Protein AF-A0AAD1EIB5-F1 (afdb_monomer)

Sequence (66 aa):
MRSFADRIAKLEASRGAGARTRRIVQYVLDCAPSEREARLAAIETADPDAFHIVRVVVRPAERIAA

Secondary structure (DSSP, 8-state):
---HHHHHHHHHHTS-TT-----EEEEEEEE-GGGHHHHHHHHHHH-TTSEEEEEEEEPPP-----

Structure (mmCIF, N/CA/C/O backbone):
data_AF-A0AAD1EIB5-F1
#
_entry.id   AF-A0AAD1EIB5-F1
#
loop_
_atom_site.group_PDB
_atom_site.id
_atom_site.type_symbol
_atom_site.label_atom_id
_atom_site.label_alt_id
_atom_site.label_comp_id
_atom_site.label_asym_id
_atom_site.label_entity_id
_atom_site.label_seq_id
_atom_site.pdbx_PDB_ins_code
_atom_site.Cartn_x
_atom_site.Cartn_y
_atom_site.Cartn_z
_atom_site.occupancy
_atom_site.B_iso_or_equiv
_atom_site.auth_seq_id
_atom_site.auth_comp_id
_atom_site.auth_asym_id
_atom_site.auth_atom_id
_atom_site.pdbx_PDB_model_num
ATOM 1 N N . MET A 1 1 ? 14.625 -13.183 15.722 1.00 51.12 1 MET A N 1
ATOM 2 C CA . MET A 1 1 ? 13.770 -12.439 14.768 1.00 51.12 1 MET A CA 1
ATOM 3 C C . MET A 1 1 ? 12.460 -12.114 15.460 1.00 51.12 1 MET A C 1
ATOM 5 O O . MET A 1 1 ? 11.807 -13.034 15.929 1.00 51.12 1 MET A O 1
ATOM 9 N N . ARG A 1 2 ? 12.107 -10.836 15.612 1.00 56.66 2 ARG A N 1
ATOM 10 C CA . ARG A 1 2 ? 10.863 -10.444 16.290 1.00 56.66 2 ARG A CA 1
ATOM 11 C C . ARG A 1 2 ? 9.696 -10.640 15.320 1.00 56.66 2 ARG A C 1
ATOM 13 O O . ARG A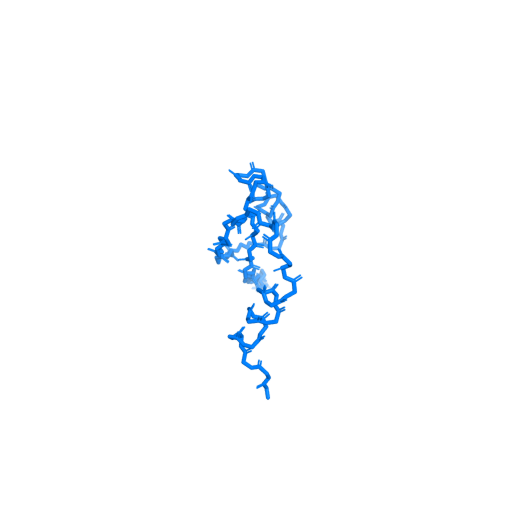 1 2 ? 9.760 -10.131 14.202 1.00 56.66 2 ARG A O 1
ATOM 20 N N . SER A 1 3 ? 8.705 -11.439 15.716 1.00 77.12 3 SER A N 1
ATOM 21 C CA . SER A 1 3 ? 7.576 -11.826 14.862 1.00 77.12 3 SER A CA 1
ATOM 22 C C . SER A 1 3 ? 6.785 -10.597 14.407 1.00 77.12 3 SER A C 1
ATOM 24 O O . SER A 1 3 ? 6.654 -9.614 15.134 1.00 77.12 3 SER A O 1
ATOM 26 N N . PHE A 1 4 ? 6.246 -10.636 13.192 1.00 66.06 4 PHE A N 1
ATOM 27 C CA . PHE A 1 4 ? 5.396 -9.574 12.648 1.00 66.06 4 PHE A CA 1
ATOM 28 C C . PHE A 1 4 ? 4.164 -9.307 13.531 1.00 66.06 4 PHE A C 1
ATOM 30 O O . PHE A 1 4 ? 3.786 -8.153 13.733 1.00 66.06 4 PHE A O 1
ATOM 37 N N . ALA A 1 5 ? 3.622 -10.361 14.147 1.00 73.19 5 ALA A N 1
ATOM 38 C CA . ALA A 1 5 ? 2.533 -10.270 15.116 1.00 73.19 5 ALA A CA 1
ATOM 39 C C . ALA A 1 5 ? 2.892 -9.380 16.320 1.00 73.19 5 ALA A C 1
ATOM 41 O O . ALA A 1 5 ? 2.070 -8.599 16.786 1.00 73.19 5 ALA A O 1
ATOM 42 N N . ASP A 1 6 ? 4.150 -9.428 16.760 1.00 76.25 6 ASP A N 1
ATOM 43 C CA . ASP A 1 6 ? 4.691 -8.642 17.874 1.00 76.25 6 ASP A CA 1
ATOM 44 C C . ASP A 1 6 ? 4.708 -7.135 17.548 1.00 76.25 6 ASP A C 1
ATOM 46 O O . ASP A 1 6 ? 4.431 -6.288 18.398 1.00 76.25 6 ASP A O 1
ATOM 50 N N . ARG A 1 7 ? 5.000 -6.781 16.285 1.00 75.19 7 ARG A N 1
ATOM 51 C CA . ARG A 1 7 ? 4.977 -5.382 15.819 1.00 75.19 7 ARG A CA 1
ATOM 52 C C . ARG A 1 7 ? 3.551 -4.850 15.725 1.00 75.19 7 ARG A C 1
ATOM 54 O O . ARG A 1 7 ? 3.329 -3.711 16.128 1.00 75.19 7 ARG A O 1
ATOM 61 N N . ILE A 1 8 ? 2.610 -5.663 15.239 1.00 73.81 8 ILE A N 1
ATOM 62 C CA . ILE A 1 8 ? 1.187 -5.298 15.203 1.00 73.81 8 ILE A CA 1
ATOM 63 C C . ILE A 1 8 ? 0.658 -5.112 16.625 1.00 73.81 8 ILE A C 1
ATOM 65 O O . ILE A 1 8 ? 0.119 -4.053 16.927 1.00 73.81 8 ILE A O 1
ATOM 69 N N . ALA A 1 9 ? 0.904 -6.064 17.527 1.00 69.56 9 ALA A N 1
ATOM 70 C CA . ALA A 1 9 ? 0.464 -5.972 18.918 1.00 69.56 9 ALA A CA 1
ATOM 71 C C . ALA A 1 9 ? 1.014 -4.724 19.628 1.00 69.56 9 ALA A C 1
ATOM 73 O O . ALA A 1 9 ? 0.290 -4.068 20.372 1.00 69.56 9 ALA A O 1
ATOM 74 N N . LYS A 1 10 ? 2.271 -4.342 19.361 1.00 73.75 10 LYS A N 1
ATOM 75 C CA . LYS A 1 10 ? 2.858 -3.115 19.918 1.00 73.75 10 LYS A CA 1
ATOM 76 C C . LYS A 1 10 ? 2.213 -1.841 19.361 1.00 73.75 10 LYS A C 1
ATOM 78 O O . LYS A 1 10 ? 2.055 -0.873 20.103 1.00 73.75 10 LYS A O 1
ATOM 83 N N . LEU A 1 11 ? 1.856 -1.824 18.077 1.00 68.19 11 LEU A N 1
ATOM 84 C CA . LEU A 1 11 ? 1.169 -0.690 17.450 1.00 68.19 11 LEU A CA 1
ATOM 85 C C . LEU A 1 11 ? -0.267 -0.544 17.970 1.00 68.19 11 LEU A C 1
ATOM 87 O O . LEU A 1 11 ? -0.681 0.571 18.280 1.00 68.19 11 LEU A O 1
ATOM 91 N N . GLU A 1 12 ? -0.978 -1.658 18.136 1.00 66.00 12 GLU A N 1
ATOM 92 C CA . GLU A 1 12 ? -2.321 -1.703 18.728 1.00 66.00 12 GLU A CA 1
ATOM 93 C C . GLU A 1 12 ? -2.300 -1.271 20.200 1.00 66.00 12 GLU A C 1
ATOM 95 O O . GLU A 1 12 ? -3.057 -0.393 20.596 1.00 66.00 12 GLU A O 1
ATOM 100 N N . ALA A 1 13 ? -1.365 -1.791 21.005 1.00 67.12 13 ALA A N 1
ATOM 101 C CA . ALA A 1 13 ? -1.221 -1.414 22.415 1.00 67.12 13 ALA A CA 1
ATOM 102 C C . ALA A 1 13 ? -0.827 0.061 22.622 1.00 67.12 13 ALA A C 1
ATOM 1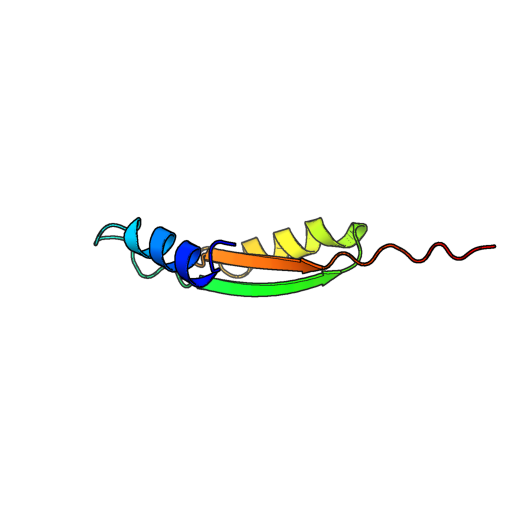04 O O . ALA A 1 13 ? -1.083 0.625 23.683 1.00 67.12 13 ALA A O 1
ATOM 105 N N . SER A 1 14 ? -0.209 0.696 21.620 1.00 65.38 14 SER A N 1
ATOM 106 C CA . SER A 1 14 ? 0.139 2.124 21.666 1.00 65.38 14 SER A CA 1
ATOM 107 C C . SER A 1 14 ? -1.031 3.037 21.267 1.00 65.38 14 SER A C 1
ATOM 109 O O . SER A 1 14 ? -0.938 4.254 21.437 1.00 65.38 14 SER A O 1
ATOM 111 N N . ARG A 1 15 ? -2.141 2.489 20.747 1.00 57.75 15 ARG A N 1
ATOM 112 C CA . ARG A 1 15 ? -3.370 3.249 20.481 1.00 57.75 15 ARG A CA 1
ATOM 113 C C . ARG A 1 15 ? -4.195 3.332 21.766 1.00 57.75 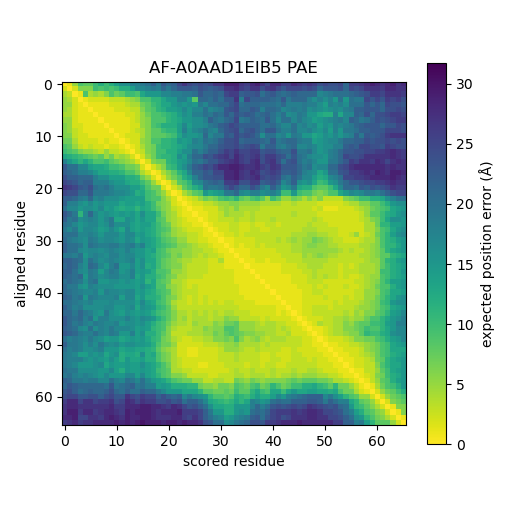15 ARG A C 1
ATOM 115 O O . ARG A 1 15 ? -4.897 2.399 22.135 1.00 57.75 15 ARG A O 1
ATOM 122 N N . GLY A 1 16 ? -4.119 4.470 22.455 1.00 48.34 16 GLY A N 1
ATOM 123 C CA . GLY A 1 16 ? -4.997 4.772 23.589 1.00 48.34 16 GLY A CA 1
ATOM 124 C C . GLY A 1 16 ? -6.488 4.716 23.214 1.00 48.34 16 GLY A C 1
ATOM 125 O O . GLY A 1 16 ? -6.856 4.919 22.055 1.00 48.34 16 GLY A O 1
ATOM 126 N N . ALA A 1 17 ? -7.341 4.484 24.217 1.00 49.91 17 ALA A N 1
ATOM 127 C CA . ALA A 1 17 ? -8.771 4.139 24.140 1.00 49.91 17 ALA A CA 1
ATOM 128 C C . ALA A 1 17 ? -9.723 5.141 23.428 1.00 49.91 17 ALA A C 1
ATOM 130 O O . ALA A 1 17 ? -10.938 4.985 23.499 1.00 49.91 17 ALA A O 1
ATOM 131 N N . GLY A 1 18 ? -9.201 6.157 22.734 1.00 49.53 18 GLY A N 1
ATOM 132 C CA . GLY A 1 18 ? -9.961 7.115 21.919 1.00 49.53 18 GLY A CA 1
ATOM 133 C C . GLY A 1 18 ? -9.701 7.025 20.410 1.00 49.53 18 GLY A C 1
ATOM 134 O O . GLY A 1 18 ? -10.330 7.746 19.635 1.00 49.53 18 GLY A O 1
ATOM 135 N N . ALA A 1 19 ? -8.784 6.165 19.958 1.00 52.72 19 ALA A N 1
ATOM 136 C CA . ALA A 1 19 ? -8.536 5.982 18.534 1.00 52.72 19 ALA A CA 1
ATOM 137 C C . ALA A 1 19 ? -9.680 5.164 17.926 1.00 52.72 19 ALA A C 1
ATOM 139 O O . ALA A 1 19 ? -9.677 3.935 18.002 1.00 52.72 19 ALA A O 1
ATOM 140 N N . ARG A 1 20 ? -10.653 5.850 17.300 1.00 54.66 20 ARG A N 1
ATOM 141 C CA . ARG A 1 20 ? -11.543 5.241 16.298 1.00 54.66 20 ARG A CA 1
ATOM 142 C C . ARG A 1 20 ? -10.714 4.256 15.484 1.00 54.66 20 ARG A C 1
ATOM 144 O O . ARG A 1 20 ? -9.622 4.618 15.047 1.00 54.66 20 ARG A O 1
ATOM 151 N N . THR A 1 21 ? -11.208 3.033 15.354 1.00 56.44 21 THR A N 1
ATOM 152 C CA . THR A 1 21 ? -10.628 1.895 14.635 1.00 56.44 21 THR A CA 1
ATOM 153 C C . THR A 1 21 ? -10.186 2.299 13.224 1.00 56.44 21 THR A C 1
ATOM 155 O O . THR A 1 21 ? -10.868 2.025 12.244 1.00 56.44 21 THR A O 1
ATOM 158 N N . ARG A 1 22 ? -9.040 2.981 13.098 1.00 62.38 22 ARG A N 1
ATOM 159 C CA . ARG A 1 22 ? -8.422 3.291 11.808 1.00 62.38 22 ARG A CA 1
ATOM 160 C C . ARG A 1 22 ? -8.097 1.949 11.187 1.00 62.38 22 ARG A C 1
ATOM 162 O O . ARG A 1 22 ? -7.261 1.217 11.732 1.00 62.38 22 ARG A O 1
ATOM 169 N N . ARG A 1 23 ? -8.830 1.628 10.124 1.00 72.56 23 ARG A N 1
ATOM 170 C CA . ARG A 1 23 ? -8.828 0.343 9.432 1.00 72.56 23 ARG A CA 1
ATOM 171 C C . ARG A 1 23 ? -7.409 0.067 8.947 1.00 72.56 23 ARG A C 1
ATOM 173 O O . ARG A 1 23 ? -6.812 0.914 8.298 1.00 72.56 23 ARG A O 1
ATOM 180 N N . ILE A 1 24 ? -6.836 -1.077 9.305 1.00 82.00 24 ILE A N 1
ATOM 181 C CA . ILE A 1 24 ? -5.513 -1.456 8.802 1.00 82.00 24 ILE A CA 1
ATOM 182 C C . ILE A 1 24 ? -5.720 -2.225 7.504 1.00 82.00 24 ILE A C 1
ATOM 184 O O . ILE A 1 24 ? -6.406 -3.249 7.499 1.00 82.00 24 ILE A O 1
ATOM 188 N N . VAL A 1 25 ? -5.128 -1.736 6.418 1.00 83.94 25 VAL A N 1
ATOM 189 C CA . VAL A 1 25 ? -5.217 -2.359 5.094 1.00 83.94 25 VAL A CA 1
ATOM 190 C C . VAL A 1 25 ? -3.818 -2.765 4.653 1.00 83.94 25 VAL A C 1
ATOM 192 O O . VAL A 1 25 ? -2.855 -2.014 4.807 1.00 83.94 25 VAL A O 1
ATOM 195 N N . GLN A 1 26 ? -3.691 -3.992 4.154 1.00 87.19 26 GLN A N 1
ATOM 196 C CA . GLN A 1 26 ? -2.413 -4.564 3.746 1.00 87.19 26 GLN A CA 1
ATOM 197 C C . GLN A 1 26 ? -2.380 -4.733 2.233 1.00 87.19 26 GLN A C 1
ATOM 199 O O . GLN A 1 26 ? -3.289 -5.328 1.656 1.00 87.19 26 GLN A O 1
ATOM 204 N N . TYR A 1 27 ? -1.305 -4.255 1.612 1.00 86.19 27 TYR A N 1
ATOM 205 C CA . TYR A 1 27 ? -1.068 -4.392 0.180 1.00 86.19 27 TYR A CA 1
ATOM 206 C C . TYR A 1 27 ? 0.247 -5.116 -0.073 1.00 86.19 27 TYR A C 1
ATOM 208 O O . TYR A 1 27 ? 1.247 -4.895 0.615 1.00 86.19 27 TYR A O 1
ATOM 216 N N . VAL A 1 28 ? 0.260 -5.941 -1.115 1.00 89.00 28 VAL A N 1
ATOM 217 C CA . VAL A 1 28 ? 1.494 -6.411 -1.742 1.00 89.00 28 VAL A CA 1
ATOM 218 C C . VAL A 1 28 ? 1.607 -5.681 -3.070 1.00 89.00 28 VAL A C 1
ATOM 220 O O . VAL A 1 28 ? 0.765 -5.857 -3.947 1.00 89.00 28 VAL A O 1
ATOM 223 N N . LEU A 1 29 ? 2.616 -4.824 -3.186 1.00 88.25 29 LEU A N 1
ATOM 224 C CA . LEU A 1 29 ? 2.886 -4.048 -4.386 1.00 88.25 29 LEU A CA 1
ATOM 225 C C . LEU A 1 29 ? 4.088 -4.661 -5.101 1.00 88.25 29 LEU A C 1
ATOM 227 O O . LEU A 1 29 ? 5.214 -4.535 -4.632 1.00 88.25 29 LEU A O 1
ATOM 231 N N . ASP A 1 30 ? 3.838 -5.321 -6.223 1.00 87.50 30 ASP A N 1
ATOM 232 C CA . ASP A 1 30 ? 4.868 -5.820 -7.134 1.00 87.50 30 ASP A CA 1
ATOM 233 C C . ASP A 1 30 ? 4.912 -4.887 -8.346 1.00 87.50 30 ASP A C 1
ATOM 235 O O . ASP A 1 30 ? 3.927 -4.777 -9.082 1.00 87.50 30 ASP A O 1
ATOM 239 N N . CYS A 1 31 ? 5.996 -4.126 -8.490 1.00 83.94 31 CYS A N 1
ATOM 240 C CA . CYS A 1 31 ? 6.128 -3.131 -9.552 1.00 83.94 31 CYS A CA 1
ATOM 241 C C . CYS A 1 31 ? 7.593 -2.873 -9.919 1.00 83.94 31 CYS A C 1
ATOM 243 O O . CYS A 1 31 ? 8.516 -3.178 -9.153 1.00 83.94 31 CYS A O 1
ATOM 245 N N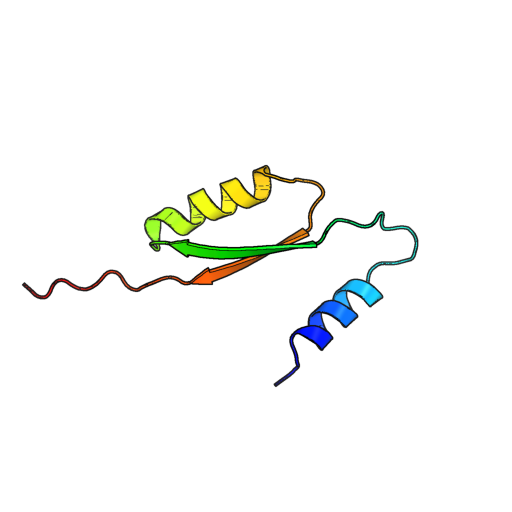 . ALA A 1 32 ? 7.810 -2.258 -11.084 1.00 85.12 32 ALA A N 1
ATOM 246 C CA . ALA A 1 32 ? 9.130 -1.761 -11.455 1.00 85.12 32 ALA A CA 1
ATOM 247 C C . ALA A 1 32 ? 9.569 -0.616 -10.511 1.00 85.12 32 ALA A C 1
ATOM 249 O O . ALA A 1 32 ? 8.714 0.095 -9.966 1.00 85.12 32 ALA A O 1
ATOM 250 N N . PRO A 1 33 ? 10.886 -0.378 -10.330 1.00 83.19 33 PRO A N 1
ATOM 251 C CA . PRO A 1 33 ? 11.379 0.725 -9.501 1.00 83.19 33 PRO A CA 1
ATOM 252 C C . PRO A 1 33 ? 10.805 2.090 -9.909 1.00 83.19 33 PRO A C 1
ATOM 254 O O . PRO A 1 33 ? 10.481 2.900 -9.045 1.00 83.19 33 PRO A O 1
ATOM 257 N N . SER A 1 34 ? 10.636 2.313 -11.216 1.00 86.06 34 SER A N 1
ATOM 258 C CA . SER A 1 34 ? 10.103 3.550 -11.798 1.00 86.06 34 SER A CA 1
ATOM 259 C C . SER A 1 34 ? 8.630 3.802 -11.469 1.00 86.06 34 SER A C 1
ATOM 261 O O . SER A 1 34 ? 8.194 4.946 -11.460 1.00 86.06 34 SER A O 1
ATOM 263 N N . GLU A 1 35 ? 7.854 2.756 -11.188 1.00 86.94 35 GLU A N 1
ATOM 264 C CA . GLU A 1 35 ? 6.413 2.860 -10.918 1.00 86.94 35 GLU A CA 1
ATOM 265 C C . GLU A 1 35 ? 6.096 2.937 -9.420 1.00 86.94 35 GLU A C 1
ATOM 267 O O . GLU A 1 35 ? 4.964 3.238 -9.034 1.00 86.94 35 GLU A O 1
ATOM 272 N N . ARG A 1 36 ? 7.086 2.655 -8.562 1.00 86.81 36 ARG A N 1
ATOM 273 C CA . ARG A 1 36 ? 6.911 2.525 -7.112 1.00 86.81 36 ARG A CA 1
ATOM 274 C C . ARG A 1 36 ? 6.284 3.764 -6.485 1.00 86.81 36 ARG A C 1
ATOM 276 O O . ARG A 1 36 ? 5.355 3.629 -5.695 1.00 86.81 36 ARG A O 1
ATOM 283 N N . GLU A 1 37 ? 6.791 4.949 -6.807 1.00 88.75 37 GLU A N 1
ATOM 284 C CA . GLU A 1 37 ? 6.314 6.191 -6.187 1.00 88.75 37 GLU A CA 1
ATOM 285 C C . GLU A 1 37 ? 4.874 6.508 -6.588 1.00 88.75 37 GLU A C 1
ATOM 287 O O . GLU A 1 37 ? 4.038 6.736 -5.717 1.00 88.75 37 GLU A O 1
ATOM 292 N N . ALA A 1 38 ? 4.553 6.412 -7.880 1.00 89.50 38 ALA A N 1
ATOM 293 C CA . ALA A 1 38 ? 3.197 6.639 -8.377 1.00 89.50 38 ALA A CA 1
ATOM 294 C C . ALA A 1 38 ? 2.184 5.658 -7.760 1.00 89.50 38 ALA A C 1
ATOM 296 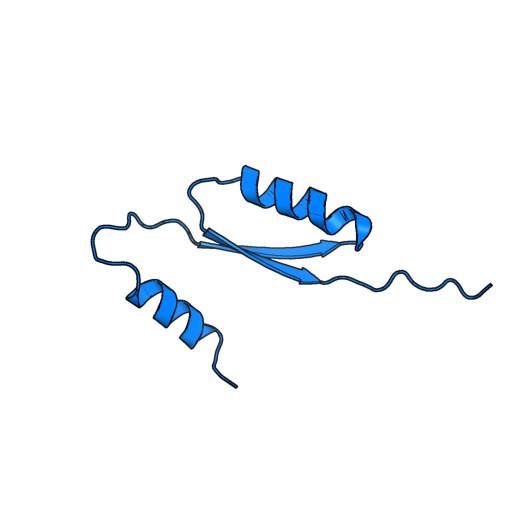O O . ALA A 1 38 ? 1.082 6.046 -7.373 1.00 89.50 38 ALA A O 1
ATOM 297 N N . ARG A 1 39 ? 2.566 4.383 -7.619 1.00 88.75 39 ARG A N 1
ATOM 298 C CA . ARG A 1 39 ? 1.718 3.343 -7.017 1.00 88.75 39 ARG A CA 1
ATOM 299 C C . ARG A 1 39 ? 1.523 3.543 -5.513 1.00 88.75 39 ARG A C 1
ATOM 301 O O . ARG A 1 39 ? 0.423 3.319 -5.018 1.00 88.75 39 ARG A O 1
ATOM 308 N N . LEU A 1 40 ? 2.564 3.956 -4.787 1.00 87.69 40 LEU A N 1
ATOM 309 C CA . LEU A 1 40 ? 2.457 4.259 -3.356 1.00 87.69 40 LEU A CA 1
ATOM 310 C C . LEU A 1 40 ? 1.572 5.482 -3.109 1.00 87.69 40 LEU A C 1
ATOM 312 O O . LEU A 1 40 ? 0.703 5.417 -2.242 1.00 87.69 40 LEU A O 1
ATOM 316 N N . ALA A 1 41 ? 1.729 6.537 -3.912 1.00 88.75 41 ALA A N 1
ATOM 317 C CA . ALA A 1 41 ? 0.864 7.712 -3.852 1.00 88.75 41 ALA A CA 1
ATOM 318 C C . ALA A 1 41 ? -0.608 7.336 -4.095 1.00 88.75 41 ALA A C 1
ATOM 320 O O . ALA A 1 41 ? -1.488 7.760 -3.350 1.00 88.75 41 ALA A O 1
ATOM 321 N N . ALA A 1 42 ? -0.881 6.464 -5.072 1.00 88.62 42 ALA A N 1
ATOM 322 C CA . ALA A 1 42 ? -2.237 5.982 -5.324 1.00 88.62 42 ALA A CA 1
ATOM 323 C C . ALA A 1 42 ? -2.844 5.251 -4.108 1.00 88.62 42 ALA A C 1
ATOM 325 O O . ALA A 1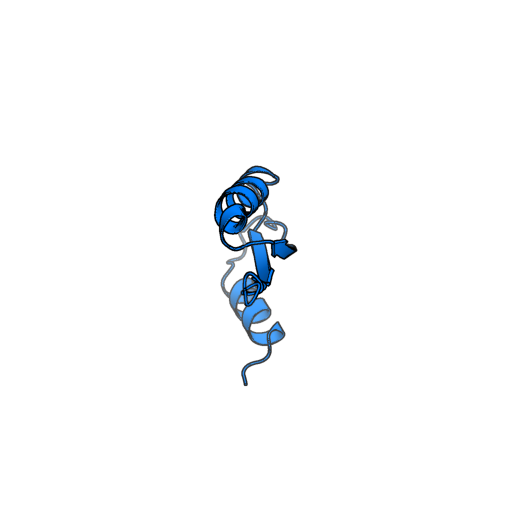 42 ? -4.008 5.481 -3.780 1.00 88.62 42 ALA A O 1
ATOM 326 N N . ILE A 1 43 ? -2.064 4.416 -3.407 1.00 87.31 43 ILE A N 1
ATOM 327 C CA . ILE A 1 43 ? -2.523 3.704 -2.199 1.00 87.31 43 ILE A CA 1
ATOM 328 C C . ILE A 1 43 ? -2.849 4.685 -1.068 1.00 87.31 43 ILE A C 1
ATOM 330 O O . ILE A 1 43 ? -3.884 4.542 -0.423 1.00 87.31 43 ILE A O 1
ATOM 334 N N . GLU A 1 44 ? -2.004 5.693 -0.856 1.00 83.69 44 GLU A N 1
ATOM 335 C CA . GLU A 1 44 ? -2.237 6.724 0.160 1.00 83.69 44 GLU A CA 1
ATOM 336 C C . GLU A 1 44 ? 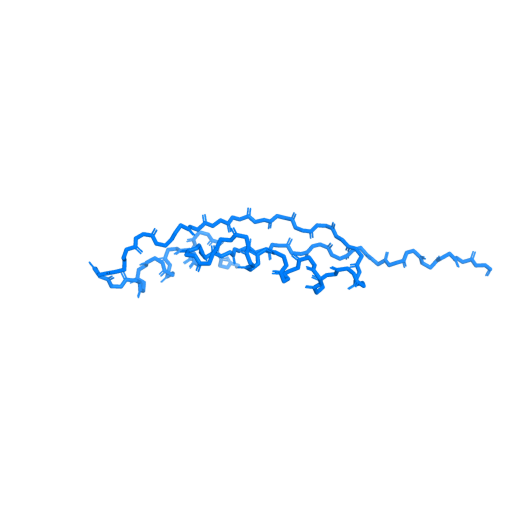-3.535 7.502 -0.106 1.00 83.69 44 GLU A C 1
ATOM 338 O O . GLU A 1 44 ? -4.300 7.763 0.820 1.00 83.69 44 GLU A O 1
ATOM 343 N N . THR A 1 45 ? -3.839 7.79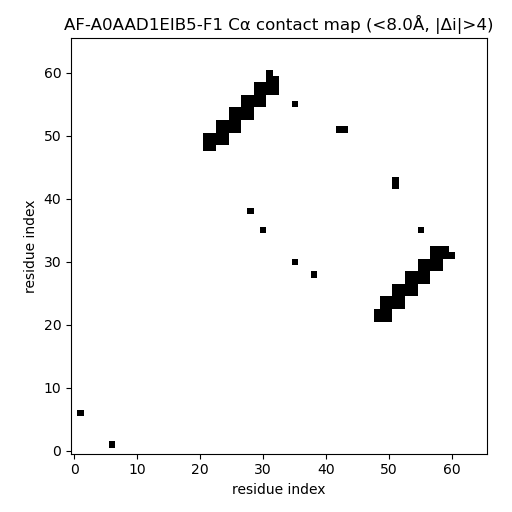8 -1.375 1.00 86.38 45 THR A N 1
ATOM 344 C CA . THR A 1 45 ? -5.080 8.498 -1.750 1.00 86.38 45 THR A CA 1
ATOM 345 C C . THR A 1 45 ? -6.342 7.633 -1.715 1.00 86.38 45 THR A C 1
ATOM 347 O O . THR A 1 45 ? -7.442 8.178 -1.665 1.00 86.38 45 THR A O 1
ATOM 350 N N . ALA A 1 46 ? -6.217 6.303 -1.760 1.00 84.75 46 ALA A N 1
ATOM 351 C CA . ALA A 1 46 ? -7.362 5.404 -1.913 1.00 84.75 46 ALA A CA 1
ATOM 352 C C . ALA A 1 46 ? -8.239 5.314 -0.653 1.00 84.75 46 ALA A C 1
ATOM 354 O O . ALA A 1 46 ? -9.449 5.126 -0.763 1.00 84.75 46 ALA A O 1
ATOM 355 N N . ASP A 1 47 ? -7.641 5.438 0.535 1.00 81.94 47 ASP A N 1
ATOM 356 C CA . ASP A 1 47 ? -8.374 5.468 1.804 1.00 81.94 47 ASP A CA 1
ATOM 357 C C . ASP A 1 47 ? -7.598 6.301 2.843 1.00 81.94 47 ASP A C 1
ATOM 359 O O . ASP A 1 47 ? -6.656 5.792 3.457 1.00 81.94 47 ASP A O 1
ATOM 363 N N . PRO A 1 48 ? -7.955 7.582 3.041 1.00 78.44 48 PRO A N 1
ATOM 364 C CA . PRO A 1 48 ? -7.226 8.484 3.935 1.00 78.44 48 PRO A CA 1
ATOM 365 C C . PRO A 1 48 ? -7.426 8.169 5.427 1.00 78.44 48 PRO A C 1
ATOM 367 O O . PRO A 1 48 ? -6.639 8.619 6.264 1.00 78.44 48 PRO A O 1
ATOM 370 N N . ASP A 1 49 ? -8.456 7.395 5.781 1.00 80.56 49 ASP A N 1
ATOM 371 C CA . ASP A 1 49 ? -8.750 7.008 7.165 1.00 80.56 49 ASP A CA 1
ATOM 372 C C . ASP A 1 49 ? -8.150 5.640 7.534 1.00 80.56 49 ASP A C 1
ATOM 374 O O . ASP A 1 49 ? -8.156 5.237 8.708 1.00 80.56 49 ASP A O 1
ATOM 378 N N . ALA A 1 50 ? -7.586 4.929 6.556 1.00 81.75 50 ALA A N 1
ATOM 379 C CA . ALA A 1 50 ? -6.892 3.671 6.763 1.00 81.75 50 ALA A CA 1
ATOM 380 C C . ALA A 1 50 ? -5.397 3.852 7.054 1.00 81.75 50 ALA A C 1
ATOM 382 O O . ALA A 1 50 ? -4.719 4.760 6.581 1.00 81.75 50 ALA A O 1
ATOM 383 N N . PHE A 1 51 ? -4.854 2.920 7.834 1.00 83.00 51 PHE A N 1
ATOM 384 C CA . PHE A 1 51 ? -3.415 2.749 7.967 1.00 83.00 51 PHE A CA 1
ATOM 385 C C . PHE A 1 51 ? -2.949 1.685 6.970 1.00 83.00 51 PHE A C 1
ATOM 387 O O . PHE A 1 51 ? -3.250 0.498 7.131 1.00 83.00 51 PHE A O 1
ATOM 394 N N . HIS A 1 52 ? -2.217 2.113 5.945 1.00 86.50 52 HIS A N 1
ATOM 395 C CA . HIS A 1 52 ? -1.741 1.244 4.870 1.00 86.50 52 HIS A CA 1
ATOM 396 C C . HIS A 1 52 ? -0.390 0.621 5.215 1.00 86.50 52 HIS A C 1
ATOM 398 O O . HIS A 1 52 ? 0.597 1.320 5.434 1.00 86.50 52 HIS A O 1
ATOM 404 N N . ILE A 1 53 ? -0.319 -0.709 5.220 1.00 87.31 53 ILE A N 1
ATOM 405 C CA . ILE A 1 53 ? 0.942 -1.454 5.302 1.00 87.31 53 ILE A CA 1
ATOM 406 C C . ILE A 1 53 ? 1.221 -2.034 3.917 1.00 87.31 53 ILE A C 1
ATOM 408 O O . ILE A 1 53 ? 0.593 -3.010 3.506 1.00 87.31 53 ILE A O 1
ATOM 412 N N . VAL A 1 54 ? 2.168 -1.439 3.190 1.00 88.75 54 VAL A N 1
ATOM 413 C CA . VAL A 1 54 ? 2.511 -1.859 1.824 1.00 88.75 54 VAL A CA 1
ATOM 414 C C . VAL A 1 54 ? 3.834 -2.619 1.824 1.00 88.75 54 VAL A C 1
ATOM 416 O O . VAL A 1 54 ? 4.888 -2.065 2.143 1.00 88.75 54 VAL A O 1
ATOM 419 N N . ARG A 1 55 ? 3.799 -3.894 1.432 1.00 90.12 55 ARG A N 1
ATOM 420 C CA . ARG A 1 55 ? 5.004 -4.669 1.125 1.00 90.12 55 ARG A CA 1
ATOM 421 C C . ARG A 1 55 ? 5.355 -4.461 -0.342 1.00 90.12 55 ARG A C 1
ATOM 423 O O . ARG A 1 55 ? 4.671 -4.993 -1.209 1.00 90.12 55 ARG A O 1
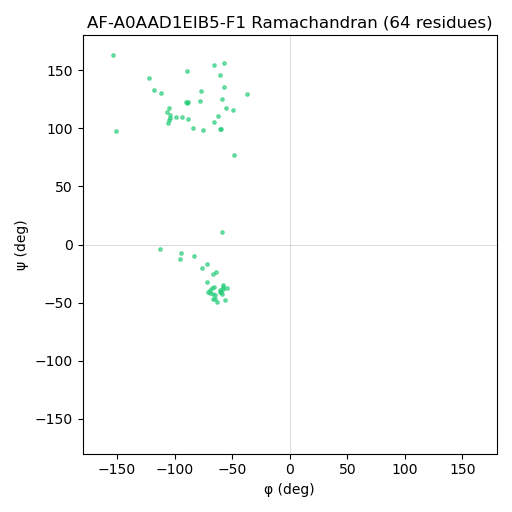ATOM 430 N N . VAL A 1 56 ? 6.425 -3.717 -0.607 1.00 86.06 56 VAL A N 1
ATOM 431 C CA . VAL A 1 56 ? 6.904 -3.478 -1.974 1.00 86.06 56 VAL A CA 1
ATOM 432 C C . VAL A 1 56 ? 7.916 -4.552 -2.368 1.00 86.06 56 VAL A C 1
ATOM 434 O O . VAL A 1 56 ? 8.931 -4.731 -1.692 1.00 86.06 56 VAL A O 1
ATOM 437 N N . VAL A 1 57 ? 7.636 -5.260 -3.456 1.00 86.88 57 VAL A N 1
ATOM 438 C CA . VAL A 1 57 ? 8.551 -6.182 -4.128 1.00 86.88 57 VAL A CA 1
ATOM 439 C C . VAL A 1 57 ? 9.054 -5.471 -5.376 1.00 86.88 57 VAL A C 1
ATOM 441 O O . VAL A 1 57 ? 8.302 -5.249 -6.318 1.00 86.88 57 VAL A O 1
ATOM 444 N N . VAL A 1 58 ? 10.325 -5.073 -5.358 1.00 77.31 58 VAL A N 1
ATOM 445 C CA . VAL A 1 58 ? 10.974 -4.438 -6.507 1.00 77.31 58 VAL A CA 1
ATOM 446 C C . VAL A 1 58 ? 11.774 -5.508 -7.231 1.00 77.31 58 VAL A C 1
ATOM 448 O O . VAL A 1 58 ? 12.780 -5.989 -6.703 1.00 77.31 58 VAL A O 1
ATOM 451 N N . ARG A 1 59 ? 11.329 -5.900 -8.426 1.00 72.94 59 ARG A N 1
ATOM 452 C CA . ARG A 1 59 ? 12.124 -6.789 -9.279 1.00 72.94 59 ARG A CA 1
ATOM 453 C C . ARG A 1 59 ? 13.240 -5.963 -9.926 1.00 72.94 59 ARG A C 1
ATOM 455 O O . ARG A 1 59 ? 12.954 -4.871 -10.424 1.00 72.94 59 ARG A O 1
ATOM 462 N N . PRO A 1 60 ? 14.502 -6.427 -9.905 1.00 66.69 60 PRO A N 1
ATOM 463 C CA . PRO A 1 60 ? 15.546 -5.774 -10.678 1.00 66.69 60 PRO A CA 1
ATOM 464 C C . PRO A 1 60 ? 15.110 -5.771 -12.143 1.00 66.69 60 PRO A C 1
ATOM 466 O O . PRO A 1 60 ? 14.613 -6.784 -12.634 1.00 66.69 60 PRO A O 1
ATOM 469 N N . ALA A 1 61 ? 15.269 -4.635 -12.826 1.00 64.75 61 ALA A N 1
ATOM 470 C CA . ALA A 1 61 ? 15.154 -4.622 -14.275 1.00 64.75 61 ALA A CA 1
ATOM 471 C C . ALA A 1 61 ? 16.153 -5.662 -14.784 1.00 64.75 61 ALA A C 1
ATOM 473 O O . ALA A 1 61 ? 17.343 -5.551 -14.476 1.00 64.75 61 ALA A O 1
ATOM 474 N N . GLU A 1 62 ? 15.674 -6.711 -15.458 1.00 59.84 62 GLU A N 1
ATOM 475 C CA . GLU A 1 62 ? 16.564 -7.652 -16.124 1.00 59.84 62 GLU A CA 1
ATOM 476 C C . GLU A 1 62 ? 17.541 -6.812 -16.945 1.00 59.84 62 GLU A C 1
ATOM 478 O O . GLU A 1 62 ? 17.136 -6.070 -17.844 1.00 59.84 62 GLU A O 1
ATOM 483 N N . ARG A 1 63 ? 18.835 -6.862 -16.597 1.00 54.97 63 ARG A N 1
ATOM 484 C CA . ARG A 1 63 ? 19.864 -6.445 -17.543 1.00 54.97 63 ARG A CA 1
ATOM 485 C C . ARG A 1 63 ? 19.685 -7.400 -18.707 1.00 54.97 63 ARG A C 1
ATOM 487 O O . ARG A 1 63 ? 20.134 -8.539 -18.628 1.00 54.97 63 ARG A O 1
ATOM 494 N N . ILE A 1 64 ? 19.007 -6.944 -19.753 1.00 57.91 64 ILE A N 1
ATOM 495 C CA . ILE A 1 64 ? 19.109 -7.555 -21.067 1.00 57.91 64 ILE A CA 1
ATOM 496 C C . ILE A 1 64 ? 20.595 -7.431 -21.401 1.00 57.91 64 ILE A C 1
ATOM 498 O O . ILE A 1 64 ? 21.094 -6.341 -21.680 1.00 57.91 64 ILE A O 1
ATOM 502 N N . ALA A 1 65 ? 21.327 -8.523 -21.197 1.00 50.62 65 ALA A N 1
ATOM 503 C CA . ALA A 1 65 ? 22.694 -8.648 -21.650 1.00 50.62 65 ALA A CA 1
ATOM 504 C C . ALA A 1 65 ? 22.626 -8.626 -23.180 1.00 50.62 65 ALA A C 1
ATOM 506 O O . ALA A 1 65 ? 22.122 -9.570 -23.786 1.00 50.62 65 ALA A O 1
ATOM 507 N N . ALA A 1 66 ? 23.028 -7.497 -23.760 1.00 47.34 66 ALA A N 1
ATOM 508 C CA . ALA A 1 66 ? 23.365 -7.374 -25.170 1.00 47.34 66 ALA A CA 1
ATOM 509 C C . ALA A 1 66 ? 24.843 -7.724 -25.359 1.00 47.34 66 ALA A C 1
ATOM 511 O O . ALA A 1 66 ? 25.638 -7.377 -24.449 1.00 47.34 66 ALA A O 1
#

Mean predicted aligned error: 12.08 Å

Foldseek 3Di:
DDDPVNVVVVVVVPDPPPDDCQAEDEEEAEDEPVCVVVVVVVVCVPDVSHDYDYHYDHDPDPPPPD

Solvent-accessible surface area (backbone atoms only — not comparable to full-atom values): 4287 Å² total; per-residue (Å²): 132,86,53,70,67,59,56,51,51,52,54,55,72,68,53,58,100,78,64,72,84,56,47,77,45,80,45,78,45,77,44,51,73,88,48,44,63,65,53,50,52,50,56,55,68,72,45,81,67,41,47,77,49,72,49,74,45,69,58,76,77,77,78,78,83,125

Radius of gyration: 16.25 Å; Cα contacts (8 Å, |Δi|>4): 51; chains: 1; bounding box: 35×21×49 Å

pLDDT: mean 74.81, std 13.37, range [47.34, 90.12]